Protein AF-A0ABD0QQ51-F1 (afdb_monomer_lite)

Sequence (65 aa):
LAFPAFLLGIDQHRLKEKLTSRKMDGKWGGKSESIDVTLNVEQACFTRDALSKALHSRVFDYLVE

Organism: Cirrhinus mrigala (NCBI:txid683832)

Secondary structure (DSSP, 8-state):
-HHHHHHTT--HHHHHHHHHEEEEEEEETTEEEEEEEEPPHHHHHHHHHHHHHHHHHHHHHHHH-

Radius of gyration: 15.42 Å; chains: 1; bounding box: 31×20×48 Å

Foldseek 3Di:
DVVVCVVVVHDPVVVVLQLFWDWDWDDDPNDIDTDTHGDDPVSSVVSVVVVVVVVVVVVVVVVVD

pLDDT: mean 93.24, std 6.21, range [74.69, 98.31]

Structure (mmCIF, N/CA/C/O backbone):
data_AF-A0ABD0QQ51-F1
#
_entry.id   AF-A0ABD0QQ51-F1
#
loop_
_atom_site.group_PDB
_atom_site.id
_atom_site.type_symbol
_atom_site.label_atom_id
_atom_site.label_alt_id
_atom_site.label_comp_id
_atom_site.label_asym_id
_atom_site.label_entity_id
_atom_site.label_seq_id
_atom_site.pdbx_PDB_ins_code
_atom_site.Cartn_x
_atom_site.Cartn_y
_atom_site.Cartn_z
_atom_site.occupancy
_atom_site.B_iso_or_equiv
_atom_site.auth_seq_id
_atom_site.auth_comp_id
_atom_site.auth_asym_id
_atom_site.auth_atom_id
_atom_site.pdbx_PDB_model_num
ATOM 1 N N . LEU A 1 1 ? -6.965 -5.148 -2.684 1.00 84.50 1 LEU A N 1
ATOM 2 C CA . LEU A 1 1 ? -5.501 -5.186 -2.442 1.00 84.50 1 LEU A CA 1
ATOM 3 C C . LEU A 1 1 ? -4.776 -6.301 -3.202 1.00 84.50 1 LEU A C 1
ATOM 5 O O . LEU A 1 1 ? -3.570 -6.181 -3.334 1.00 84.50 1 LEU A O 1
ATOM 9 N N . ALA A 1 2 ? -5.461 -7.324 -3.738 1.00 90.75 2 ALA A N 1
ATOM 10 C CA . ALA A 1 2 ? -4.816 -8.432 -4.456 1.00 90.75 2 ALA A CA 1
ATOM 11 C C . ALA A 1 2 ? -3.887 -7.984 -5.602 1.00 90.75 2 ALA A C 1
ATOM 13 O O . ALA A 1 2 ? -2.731 -8.385 -5.645 1.00 90.75 2 ALA A O 1
ATOM 14 N N . PHE A 1 3 ? -4.357 -7.095 -6.483 1.00 94.44 3 PHE A N 1
ATOM 15 C CA . PHE A 1 3 ? -3.565 -6.658 -7.636 1.00 94.44 3 PHE A CA 1
ATOM 16 C C . PHE A 1 3 ? -2.324 -5.813 -7.261 1.00 94.44 3 PHE A C 1
ATOM 18 O O . PHE A 1 3 ? -1.230 -6.176 -7.682 1.00 94.44 3 PHE A O 1
ATOM 25 N N . PRO A 1 4 ? -2.413 -4.771 -6.403 1.00 93.88 4 PRO A N 1
ATOM 26 C CA . PRO A 1 4 ? -1.217 -4.071 -5.919 1.00 93.88 4 PRO A CA 1
ATOM 27 C C . PRO A 1 4 ? -0.222 -4.968 -5.169 1.00 93.88 4 PRO A C 1
ATOM 29 O O . PRO A 1 4 ? 0.982 -4.808 -5.328 1.00 93.88 4 PRO A O 1
ATOM 32 N N . ALA A 1 5 ? -0.712 -5.915 -4.361 1.00 96.19 5 ALA A N 1
ATOM 33 C CA . ALA A 1 5 ? 0.137 -6.848 -3.622 1.00 96.19 5 ALA A CA 1
ATOM 34 C C . ALA A 1 5 ? 0.917 -7.777 -4.570 1.00 96.19 5 ALA A C 1
ATOM 36 O O . ALA A 1 5 ? 2.121 -7.954 -4.399 1.00 96.19 5 ALA A O 1
ATOM 37 N N . PHE A 1 6 ? 0.252 -8.277 -5.618 1.00 96.62 6 PHE A N 1
ATOM 38 C CA . PHE A 1 6 ? 0.879 -9.053 -6.688 1.00 96.62 6 PHE A CA 1
ATOM 39 C C . PHE A 1 6 ? 1.988 -8.269 -7.402 1.00 96.62 6 PHE A C 1
ATOM 41 O O . PHE A 1 6 ? 3.103 -8.770 -7.510 1.00 96.62 6 PHE A O 1
ATOM 48 N N . LEU A 1 7 ? 1.715 -7.030 -7.831 1.00 95.81 7 LEU A N 1
ATOM 49 C CA . LEU A 1 7 ? 2.705 -6.195 -8.528 1.00 95.81 7 LEU A CA 1
ATOM 50 C C . LEU A 1 7 ? 3.939 -5.896 -7.668 1.00 95.81 7 LEU A C 1
ATOM 52 O O . LEU A 1 7 ? 5.053 -5.859 -8.177 1.00 95.81 7 LEU A O 1
ATOM 56 N N . LEU A 1 8 ? 3.738 -5.684 -6.366 1.00 95.00 8 LEU A N 1
ATOM 57 C CA . LEU A 1 8 ? 4.814 -5.406 -5.416 1.00 95.00 8 LEU A CA 1
ATOM 58 C C . LEU A 1 8 ? 5.508 -6.677 -4.896 1.00 95.00 8 LEU A C 1
ATOM 60 O O . LEU A 1 8 ? 6.462 -6.564 -4.130 1.00 95.00 8 LEU A O 1
ATOM 64 N N . GLY A 1 9 ? 5.033 -7.872 -5.265 1.00 96.38 9 GLY A N 1
ATOM 65 C CA . GLY A 1 9 ? 5.581 -9.142 -4.782 1.00 96.38 9 GLY A CA 1
ATOM 66 C C . GLY A 1 9 ? 5.457 -9.330 -3.265 1.00 96.38 9 GLY A C 1
ATOM 67 O O . GLY A 1 9 ? 6.315 -9.959 -2.649 1.00 96.38 9 GLY A O 1
ATOM 68 N N . ILE A 1 10 ? 4.416 -8.766 -2.645 1.00 95.88 10 ILE A N 1
ATOM 69 C CA . ILE A 1 10 ? 4.182 -8.822 -1.195 1.00 95.88 10 ILE A CA 1
ATOM 70 C C . ILE A 1 10 ? 2.878 -9.538 -0.868 1.00 95.88 10 ILE A C 1
ATOM 72 O O . ILE A 1 10 ? 1.912 -9.490 -1.624 1.00 95.88 10 ILE A O 1
ATOM 76 N N . ASP A 1 11 ? 2.830 -10.167 0.305 1.00 97.12 11 ASP A N 1
ATOM 77 C CA . ASP A 1 11 ? 1.604 -10.786 0.800 1.00 97.12 11 ASP A CA 1
ATOM 78 C C . ASP A 1 11 ? 0.485 -9.744 1.008 1.00 97.12 11 ASP A C 1
ATOM 80 O O . ASP A 1 11 ? 0.695 -8.666 1.577 1.00 97.12 11 ASP A O 1
ATOM 84 N N . GLN A 1 12 ? -0.726 -10.081 0.557 1.00 96.44 12 GLN A N 1
ATOM 85 C CA . GLN A 1 12 ? -1.880 -9.185 0.613 1.00 96.44 12 GLN A CA 1
ATOM 86 C C . GLN A 1 12 ? -2.299 -8.876 2.052 1.00 96.44 12 GLN A C 1
ATOM 88 O O . GLN A 1 12 ? -2.690 -7.738 2.338 1.00 96.44 12 GLN A O 1
ATOM 93 N N . HIS A 1 13 ? -2.268 -9.871 2.942 1.00 96.00 13 HIS A N 1
ATOM 94 C CA . HIS A 1 13 ? -2.679 -9.688 4.330 1.00 96.00 13 HIS A CA 1
ATOM 95 C C . HIS A 1 13 ? -1.702 -8.762 5.046 1.00 96.00 13 HIS A C 1
ATOM 97 O O . HIS A 1 13 ? -2.108 -7.768 5.645 1.00 96.00 13 HIS A O 1
ATOM 103 N N . ARG A 1 14 ? -0.406 -9.005 4.858 1.00 94.75 14 ARG A N 1
ATOM 104 C CA . ARG A 1 14 ? 0.669 -8.174 5.388 1.00 94.75 14 ARG A CA 1
ATOM 105 C C . ARG A 1 14 ? 0.606 -6.740 4.869 1.00 94.75 14 ARG A C 1
ATOM 107 O O . ARG A 1 14 ? 0.800 -5.807 5.646 1.00 94.75 14 ARG A O 1
ATOM 114 N N . LEU A 1 15 ? 0.324 -6.539 3.579 1.00 95.38 15 LEU A N 1
ATOM 115 C CA . LEU A 1 15 ? 0.130 -5.196 3.025 1.00 95.38 15 LEU A CA 1
ATOM 116 C C . LEU A 1 15 ? -1.059 -4.494 3.691 1.00 95.38 15 LEU A C 1
ATOM 118 O O . LEU A 1 15 ? -0.949 -3.327 4.059 1.00 95.38 15 LEU A O 1
ATOM 122 N N . LYS A 1 16 ? -2.181 -5.201 3.873 1.00 95.44 16 LYS A N 1
ATOM 123 C CA . LYS A 1 16 ? -3.359 -4.655 4.554 1.00 95.44 16 LYS A CA 1
ATOM 124 C C . LYS A 1 16 ? -3.020 -4.243 5.984 1.00 95.44 16 LYS A C 1
ATOM 126 O O . LYS A 1 16 ? -3.250 -3.092 6.329 1.00 95.44 16 LYS A O 1
ATOM 131 N N . GLU A 1 17 ? -2.433 -5.143 6.771 1.00 95.00 17 GLU A N 1
ATOM 132 C CA . GLU A 1 17 ? -2.033 -4.868 8.154 1.00 95.00 17 GLU A CA 1
ATOM 133 C C . GLU A 1 17 ? -1.146 -3.628 8.236 1.00 95.00 17 GLU A C 1
ATOM 135 O O . GLU A 1 17 ? -1.452 -2.708 8.982 1.00 95.00 17 GLU A O 1
ATOM 140 N N . LYS A 1 18 ? -0.101 -3.537 7.405 1.00 94.56 18 LYS A N 1
ATOM 141 C CA . LYS A 1 18 ? 0.816 -2.387 7.421 1.00 94.56 18 LYS A CA 1
ATOM 142 C C . LYS A 1 18 ? 0.181 -1.064 7.005 1.00 94.56 18 LYS A C 1
ATOM 144 O O . LYS A 1 18 ? 0.670 -0.023 7.428 1.00 94.56 18 LYS A O 1
ATOM 149 N N . LEU A 1 19 ? -0.871 -1.091 6.190 1.00 95.88 19 LEU A N 1
ATOM 150 C CA . LEU A 1 19 ? -1.608 0.114 5.805 1.00 95.88 19 LEU A CA 1
ATOM 151 C C . LEU A 1 19 ? -2.633 0.547 6.860 1.00 95.88 19 LEU A C 1
ATOM 153 O O . LEU A 1 19 ? -3.016 1.714 6.877 1.00 95.88 19 LEU A O 1
ATOM 157 N N . THR A 1 20 ? -3.107 -0.373 7.705 1.00 97.00 20 THR A N 1
ATOM 158 C CA . THR A 1 20 ? -4.222 -0.122 8.632 1.00 97.00 20 THR A CA 1
ATOM 159 C C . THR A 1 20 ? -3.850 -0.233 10.104 1.00 97.00 20 THR A C 1
ATOM 161 O O . THR A 1 20 ? -4.708 -0.004 10.951 1.00 97.00 20 THR A O 1
ATOM 164 N N . SER A 1 21 ? -2.613 -0.590 10.443 1.00 96.00 21 SER A N 1
ATOM 165 C CA . SER A 1 21 ? -2.140 -0.641 11.823 1.00 96.00 21 SER A CA 1
ATOM 166 C C . SER A 1 21 ? -0.768 0.002 11.987 1.00 96.00 21 SER A C 1
ATOM 168 O O . SER A 1 21 ? 0.024 0.121 11.050 1.00 96.00 21 SER A O 1
ATOM 170 N N . ARG A 1 22 ? -0.475 0.413 13.219 1.00 93.06 22 ARG A N 1
ATOM 171 C CA . ARG A 1 22 ? 0.866 0.812 13.648 1.00 93.06 22 ARG A CA 1
ATOM 172 C C . ARG A 1 22 ? 1.258 0.032 14.892 1.00 93.06 22 ARG A C 1
ATOM 174 O O . ARG A 1 22 ? 0.422 -0.197 15.762 1.00 93.06 22 ARG A O 1
ATOM 181 N N . LYS A 1 23 ? 2.541 -0.306 14.998 1.00 90.56 23 LYS A N 1
ATOM 182 C CA . LYS A 1 23 ? 3.103 -0.853 16.232 1.00 90.56 23 LYS A CA 1
ATOM 183 C C . LYS A 1 23 ? 3.376 0.274 17.206 1.00 90.56 23 LYS A C 1
ATOM 185 O O . LYS A 1 23 ? 3.995 1.272 16.842 1.00 90.56 23 LYS A O 1
ATOM 190 N N . MET A 1 24 ? 2.888 0.108 18.421 1.00 88.44 24 MET A N 1
ATOM 191 C CA . MET A 1 24 ? 3.175 0.988 19.534 1.00 88.44 24 MET A CA 1
ATOM 192 C C . MET A 1 24 ? 3.935 0.182 20.576 1.00 88.44 24 MET A C 1
ATOM 194 O O . MET A 1 24 ? 3.397 -0.763 21.150 1.00 88.44 24 MET A O 1
ATOM 198 N N . ASP A 1 25 ? 5.191 0.556 20.794 1.00 88.19 25 ASP A N 1
ATOM 199 C CA . ASP A 1 25 ? 6.028 -0.060 21.814 1.00 88.19 25 ASP A CA 1
ATOM 200 C C . ASP A 1 25 ? 5.882 0.734 23.118 1.00 88.19 25 ASP A C 1
ATOM 202 O O . ASP A 1 25 ? 6.171 1.931 23.176 1.00 88.19 25 ASP A O 1
ATOM 206 N N . GLY A 1 26 ? 5.393 0.072 24.163 1.00 84.88 26 GLY A N 1
ATOM 207 C CA . GLY A 1 26 ? 5.233 0.622 25.503 1.00 84.88 26 GLY A CA 1
ATOM 208 C C . GLY A 1 26 ? 6.213 -0.022 26.477 1.00 84.88 26 GLY A C 1
ATOM 209 O O . GLY A 1 26 ? 6.470 -1.223 26.416 1.00 84.88 26 GLY A O 1
ATOM 210 N N . LYS A 1 27 ? 6.761 0.769 27.405 1.00 83.12 27 LYS A N 1
ATOM 211 C CA . LYS A 1 27 ? 7.524 0.246 28.546 1.00 83.12 27 LYS A CA 1
ATOM 212 C C . LYS A 1 27 ? 6.769 0.539 29.834 1.00 83.12 27 LYS A C 1
ATOM 214 O O . LYS A 1 27 ? 6.585 1.702 30.181 1.00 83.12 27 LYS A O 1
ATOM 219 N N . TRP A 1 28 ? 6.374 -0.508 30.554 1.00 75.88 28 TRP A N 1
ATOM 220 C CA . TRP A 1 28 ? 5.746 -0.406 31.872 1.00 75.88 28 TRP A CA 1
ATOM 221 C C . TRP A 1 28 ? 6.455 -1.339 32.857 1.00 75.88 28 TRP A C 1
ATOM 223 O O . TRP A 1 28 ? 6.609 -2.532 32.599 1.00 75.88 28 TRP A O 1
ATOM 233 N N . GLY A 1 29 ? 6.935 -0.797 33.982 1.00 74.69 29 GLY A N 1
ATOM 234 C CA . GLY A 1 29 ? 7.524 -1.596 35.068 1.00 74.69 29 GLY A CA 1
ATOM 235 C C . GLY A 1 29 ? 8.709 -2.490 34.664 1.00 74.69 29 GLY A C 1
ATOM 236 O O . GLY A 1 29 ? 8.856 -3.582 35.201 1.00 74.69 29 GLY A O 1
ATOM 237 N N . GLY A 1 30 ? 9.524 -2.073 33.689 1.00 81.81 30 GLY 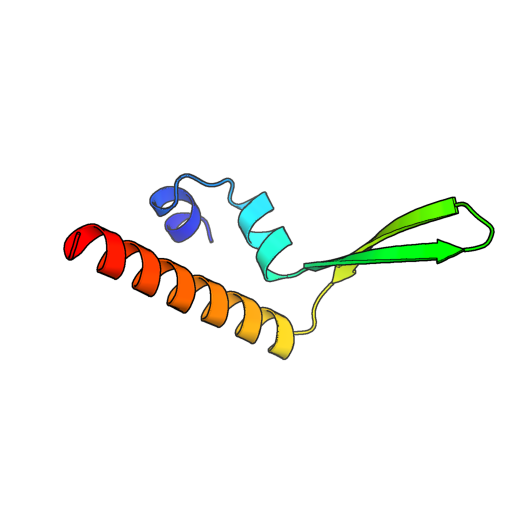A N 1
ATOM 238 C CA .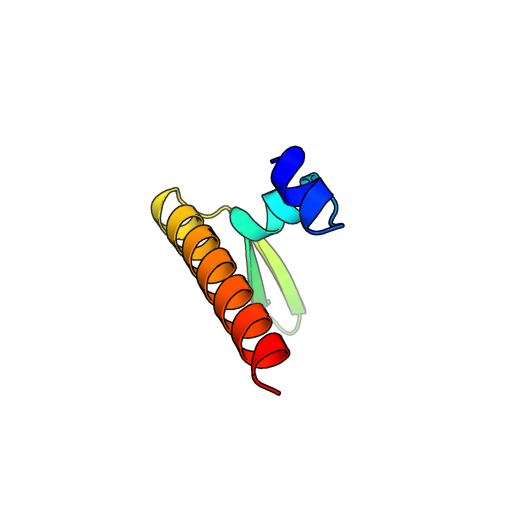 GLY A 1 30 ? 10.677 -2.847 33.200 1.00 81.81 30 GLY A CA 1
ATOM 239 C C . GLY A 1 30 ? 10.356 -3.898 32.129 1.00 81.81 30 GLY A C 1
ATOM 240 O O . GLY A 1 30 ? 11.280 -4.482 31.566 1.00 81.81 30 GLY A O 1
ATOM 241 N N . LYS A 1 31 ? 9.079 -4.106 31.784 1.00 76.69 31 LYS A N 1
ATOM 242 C CA . LYS A 1 31 ? 8.656 -4.950 30.657 1.00 76.69 31 LYS A CA 1
ATOM 243 C C . LYS A 1 31 ? 8.387 -4.089 29.426 1.00 76.69 31 LYS A C 1
ATOM 245 O O . LYS 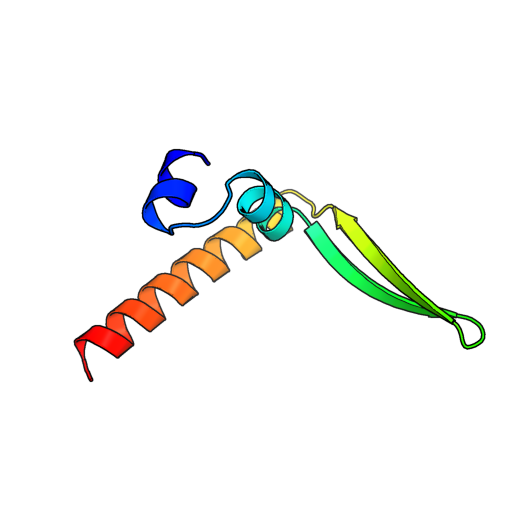A 1 31 ? 7.849 -2.988 29.539 1.00 76.69 31 LYS A O 1
ATOM 250 N N . SER A 1 32 ? 8.807 -4.581 28.261 1.00 82.75 32 SER A N 1
ATOM 251 C CA . SER A 1 32 ? 8.488 -3.968 26.968 1.00 82.75 32 SER A CA 1
ATOM 252 C C . SER A 1 32 ? 7.341 -4.745 26.332 1.00 82.75 32 SER A C 1
ATOM 254 O O . SER A 1 32 ? 7.441 -5.961 26.186 1.00 82.75 32 SER A O 1
ATOM 256 N N . GLU A 1 33 ? 6.274 -4.047 25.965 1.00 85.81 33 GLU A N 1
ATOM 257 C CA . GLU A 1 33 ? 5.119 -4.596 25.258 1.00 85.81 33 GLU A CA 1
ATOM 258 C C . GLU A 1 33 ? 5.008 -3.919 23.893 1.00 85.81 33 GLU A C 1
ATOM 260 O O . GLU A 1 33 ? 5.195 -2.710 23.780 1.00 85.81 33 GLU A O 1
ATOM 265 N N . SER A 1 34 ? 4.717 -4.700 22.856 1.00 87.56 34 SER A N 1
ATOM 266 C CA . SER A 1 34 ? 4.461 -4.190 21.508 1.00 87.56 34 SER A CA 1
ATOM 267 C C . SER A 1 34 ? 3.010 -4.482 21.169 1.00 87.56 34 SER A C 1
ATOM 269 O O . SER A 1 34 ? 2.594 -5.641 21.186 1.00 87.56 34 SER A O 1
ATOM 271 N N . ILE A 1 35 ? 2.235 -3.432 20.908 1.00 88.62 35 ILE A N 1
ATOM 272 C CA . ILE A 1 35 ? 0.798 -3.525 20.651 1.00 88.62 35 ILE A CA 1
ATOM 273 C C . ILE A 1 35 ? 0.524 -3.023 19.236 1.00 88.62 35 ILE A C 1
ATOM 275 O O . ILE A 1 35 ? 0.952 -1.930 18.858 1.00 88.62 35 ILE A O 1
ATOM 279 N N . ASP A 1 36 ? -0.217 -3.809 18.457 1.00 90.31 36 ASP A N 1
ATOM 280 C CA . ASP A 1 36 ? -0.720 -3.381 17.155 1.00 90.31 36 ASP A CA 1
ATOM 281 C C . ASP A 1 36 ? -1.987 -2.536 17.344 1.00 90.31 36 ASP A C 1
ATOM 283 O O . ASP A 1 36 ? -3.042 -3.014 17.761 1.00 90.31 36 ASP A O 1
ATOM 287 N N . VAL A 1 37 ? -1.876 -1.248 17.035 1.00 92.69 37 VAL A N 1
ATOM 288 C CA . VAL A 1 37 ? -2.969 -0.279 17.125 1.00 92.69 37 VAL A CA 1
ATOM 289 C C . VAL A 1 37 ? -3.591 -0.111 15.747 1.00 92.69 37 VAL A C 1
ATOM 291 O O . VAL A 1 37 ? -2.897 0.233 14.790 1.00 92.69 37 VAL A O 1
ATOM 294 N N . THR A 1 38 ? -4.905 -0.316 15.646 1.00 96.25 38 THR A N 1
ATOM 295 C CA . THR A 1 38 ? -5.650 -0.076 14.401 1.00 96.25 38 THR A CA 1
ATOM 296 C C . THR A 1 38 ? -5.774 1.426 14.150 1.00 96.25 38 THR A C 1
ATOM 298 O O . THR A 1 38 ? -6.128 2.190 15.047 1.00 96.25 38 THR A O 1
ATOM 301 N N . LEU A 1 39 ? -5.458 1.849 12.930 1.00 96.88 39 LEU A N 1
ATOM 302 C CA . LEU A 1 39 ? -5.524 3.238 12.491 1.00 96.88 39 LEU A CA 1
ATOM 303 C C . LEU A 1 39 ? -6.965 3.653 12.194 1.00 96.88 39 LEU A C 1
ATOM 305 O O . LEU A 1 39 ? -7.790 2.846 11.763 1.00 96.88 39 LEU A O 1
ATOM 309 N N . ASN A 1 40 ? -7.251 4.943 12.367 1.00 97.38 40 ASN A N 1
ATOM 310 C CA . ASN A 1 40 ? -8.481 5.520 11.836 1.00 97.38 40 ASN A CA 1
ATOM 311 C C . ASN A 1 40 ? -8.390 5.708 10.304 1.00 97.38 40 ASN A C 1
ATOM 313 O O . ASN A 1 40 ? -7.331 5.532 9.696 1.00 97.38 40 ASN A O 1
ATOM 317 N N . VAL A 1 41 ? -9.512 6.070 9.674 1.00 97.62 41 VAL A N 1
ATOM 318 C CA . VAL A 1 41 ? -9.608 6.209 8.208 1.00 97.62 41 VAL A CA 1
ATOM 319 C C . VAL A 1 41 ? -8.608 7.231 7.661 1.00 97.62 41 VAL A C 1
ATOM 321 O O . VAL A 1 41 ? -7.930 6.956 6.675 1.00 97.62 41 VAL A O 1
ATOM 324 N N . GLU A 1 42 ? -8.489 8.391 8.304 1.00 98.00 42 GLU A N 1
ATOM 325 C CA . GLU A 1 42 ? -7.601 9.470 7.865 1.00 98.00 42 GLU A CA 1
ATOM 326 C C . GLU A 1 42 ? -6.124 9.051 7.937 1.00 98.00 42 GLU A C 1
ATOM 328 O O . GLU A 1 42 ? -5.376 9.199 6.971 1.00 98.00 42 GLU A O 1
ATOM 333 N N . GLN A 1 43 ? -5.719 8.430 9.044 1.00 97.38 43 GLN A N 1
ATOM 334 C CA . GLN A 1 43 ? -4.369 7.908 9.242 1.00 97.38 43 GLN A CA 1
ATOM 335 C C . GLN A 1 43 ? -4.021 6.829 8.213 1.00 97.38 43 GLN A C 1
ATOM 337 O O . GLN A 1 43 ? -2.938 6.868 7.632 1.00 97.38 43 GLN A O 1
ATOM 342 N N . ALA A 1 44 ? -4.939 5.896 7.950 1.00 97.38 44 ALA A N 1
ATOM 343 C CA . ALA A 1 44 ? -4.739 4.862 6.938 1.00 97.38 44 ALA A CA 1
ATOM 344 C C . ALA A 1 44 ? -4.599 5.463 5.524 1.00 97.38 44 ALA A C 1
ATOM 346 O O . ALA A 1 44 ? -3.755 5.019 4.740 1.00 97.38 44 ALA A O 1
ATOM 347 N N . CYS A 1 45 ? -5.367 6.513 5.204 1.00 97.81 45 CYS A N 1
ATOM 348 C CA . CYS A 1 45 ? -5.203 7.274 3.963 1.00 97.81 45 CYS A CA 1
ATOM 349 C C . CYS A 1 45 ? -3.811 7.914 3.869 1.00 97.81 45 CYS A C 1
ATOM 351 O O . CYS A 1 45 ? -3.151 7.777 2.838 1.00 97.81 45 CYS A O 1
ATOM 353 N N . PHE A 1 46 ? -3.317 8.531 4.945 1.00 97.69 46 PHE A N 1
ATOM 354 C CA . PHE A 1 46 ? -1.965 9.094 4.965 1.00 97.69 46 PHE A CA 1
ATOM 355 C C . PHE A 1 46 ? -0.880 8.031 4.783 1.00 97.69 46 PHE A C 1
ATOM 357 O O . PHE A 1 46 ? 0.066 8.252 4.026 1.00 97.69 46 PHE A O 1
ATOM 364 N N . THR A 1 47 ? -1.013 6.861 5.411 1.00 96.94 47 THR A N 1
ATOM 365 C CA . THR A 1 47 ? -0.064 5.751 5.230 1.00 96.94 47 THR A CA 1
ATOM 366 C C . THR A 1 47 ? -0.053 5.242 3.786 1.00 96.94 47 THR A C 1
ATOM 368 O O . THR A 1 47 ? 1.022 5.016 3.227 1.00 96.94 47 THR A O 1
ATOM 371 N N . ARG A 1 48 ? -1.223 5.117 3.145 1.00 97.12 48 ARG A N 1
ATOM 372 C CA . ARG A 1 48 ? -1.328 4.763 1.718 1.00 97.12 48 ARG A CA 1
ATOM 373 C C . ARG A 1 48 ? -0.605 5.779 0.833 1.00 97.12 48 ARG A C 1
ATOM 375 O O . ARG A 1 48 ? 0.171 5.390 -0.039 1.00 97.12 48 ARG A O 1
ATOM 382 N N . A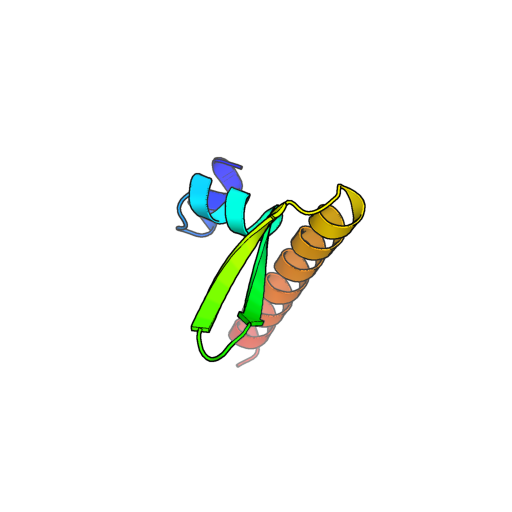SP A 1 49 ? -0.850 7.066 1.052 1.00 98.00 49 ASP A N 1
ATOM 383 C CA . ASP A 1 49 ? -0.272 8.125 0.223 1.00 98.00 49 ASP A CA 1
ATOM 384 C C . ASP A 1 49 ? 1.246 8.218 0.419 1.00 98.00 49 ASP A C 1
ATOM 386 O O . ASP A 1 49 ? 1.993 8.384 -0.547 1.00 98.00 49 ASP A O 1
ATOM 390 N N . ALA A 1 50 ? 1.718 8.045 1.657 1.00 97.94 50 ALA A N 1
ATOM 391 C CA . ALA A 1 50 ? 3.140 7.964 1.970 1.00 97.94 50 ALA A CA 1
ATOM 392 C C . ALA A 1 50 ? 3.815 6.780 1.259 1.00 97.94 50 ALA A C 1
ATOM 394 O O . ALA A 1 50 ? 4.879 6.959 0.666 1.00 97.94 50 ALA A O 1
ATOM 395 N N . LEU A 1 51 ? 3.184 5.597 1.250 1.00 96.44 51 LEU A N 1
ATOM 396 C CA . LEU A 1 51 ? 3.693 4.430 0.525 1.00 96.44 51 LEU A CA 1
ATOM 397 C C . LEU A 1 51 ? 3.821 4.716 -0.977 1.00 96.44 51 LEU A C 1
ATOM 399 O O . LEU A 1 51 ? 4.865 4.440 -1.565 1.00 96.44 51 LEU A O 1
ATOM 403 N N . SER A 1 52 ? 2.794 5.306 -1.593 1.00 97.00 52 SER A N 1
ATOM 404 C CA . SER A 1 52 ? 2.820 5.638 -3.023 1.00 97.00 52 SER A CA 1
ATOM 405 C C . SER A 1 52 ? 3.939 6.624 -3.369 1.00 97.00 52 SER A C 1
ATOM 407 O O . SER A 1 52 ? 4.641 6.433 -4.360 1.00 97.00 52 SER A O 1
ATOM 409 N N . LYS A 1 53 ? 4.127 7.666 -2.549 1.00 98.31 53 LYS A N 1
ATOM 410 C CA . LYS A 1 53 ? 5.193 8.663 -2.739 1.00 98.31 53 LYS A CA 1
ATOM 411 C C . LYS A 1 53 ? 6.578 8.038 -2.600 1.00 98.31 53 LYS A C 1
ATOM 413 O O . LYS A 1 53 ? 7.448 8.294 -3.427 1.00 98.31 53 LYS A O 1
ATOM 418 N N . ALA A 1 54 ? 6.767 7.187 -1.592 1.00 97.94 54 ALA A N 1
ATOM 419 C CA . ALA A 1 54 ? 8.031 6.496 -1.368 1.00 97.94 54 ALA A CA 1
ATOM 420 C C . ALA A 1 54 ? 8.382 5.545 -2.523 1.00 97.94 54 ALA A C 1
ATOM 422 O O . ALA A 1 54 ? 9.532 5.514 -2.953 1.00 97.94 54 ALA A O 1
ATOM 423 N N . LEU A 1 55 ? 7.400 4.802 -3.049 1.00 97.00 55 LEU A N 1
ATOM 424 C CA . LEU A 1 55 ? 7.601 3.934 -4.212 1.00 97.00 55 LEU A CA 1
ATOM 425 C C . LEU A 1 55 ? 8.008 4.740 -5.445 1.00 97.00 55 LEU A C 1
ATOM 427 O O . LEU A 1 55 ? 8.998 4.402 -6.084 1.00 97.00 55 LEU A O 1
ATOM 431 N N . HIS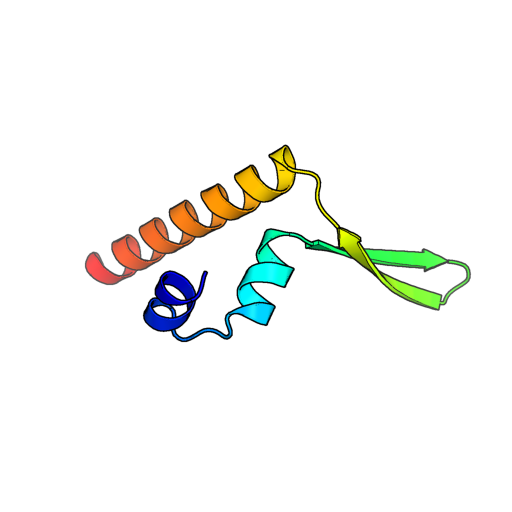 A 1 56 ? 7.288 5.824 -5.743 1.00 97.12 56 HIS A N 1
ATOM 432 C CA . HIS A 1 56 ? 7.617 6.683 -6.878 1.00 97.12 56 HIS A CA 1
ATOM 433 C C . HIS A 1 56 ? 9.026 7.271 -6.757 1.00 97.12 56 HIS A C 1
ATOM 435 O O . HIS A 1 56 ? 9.787 7.198 -7.714 1.00 97.12 56 HIS A O 1
ATOM 441 N N . SER A 1 57 ? 9.386 7.815 -5.586 1.00 98.12 57 SER A N 1
ATOM 442 C CA . SER A 1 57 ? 10.730 8.359 -5.346 1.00 98.12 57 SER A CA 1
ATOM 443 C C . SER A 1 57 ? 11.800 7.311 -5.625 1.00 98.12 57 SER A C 1
ATOM 445 O O . SER A 1 57 ? 12.683 7.554 -6.429 1.00 98.12 57 SER A O 1
ATOM 447 N N . ARG A 1 58 ? 11.670 6.106 -5.054 1.00 97.19 58 ARG A N 1
ATOM 448 C CA . ARG A 1 58 ? 12.674 5.046 -5.227 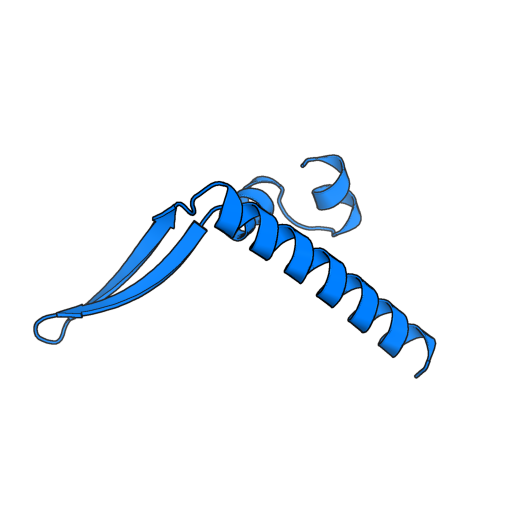1.00 97.19 58 ARG A CA 1
ATOM 449 C C . ARG A 1 58 ? 12.800 4.549 -6.662 1.00 97.19 58 ARG A C 1
ATOM 451 O O . ARG A 1 58 ? 13.901 4.228 -7.086 1.00 97.19 58 ARG A O 1
ATOM 458 N N . VAL A 1 59 ? 11.688 4.444 -7.391 1.00 97.19 59 VAL A N 1
ATOM 459 C CA . VAL A 1 59 ? 11.734 4.069 -8.813 1.00 97.19 59 VAL A CA 1
ATOM 460 C C . VAL A 1 59 ? 12.415 5.166 -9.621 1.00 97.19 59 VAL A C 1
ATOM 462 O O . VAL A 1 59 ? 13.229 4.856 -10.479 1.00 97.19 59 VAL A O 1
ATOM 465 N N . PHE A 1 60 ? 12.102 6.432 -9.344 1.00 97.44 60 PHE A N 1
ATOM 466 C CA . PHE A 1 60 ? 12.749 7.553 -10.012 1.00 97.44 60 PHE A CA 1
ATOM 467 C C . PHE A 1 60 ? 14.257 7.576 -9.741 1.00 97.44 60 PHE A C 1
ATOM 469 O O . PHE A 1 60 ? 15.025 7.623 -10.694 1.00 97.44 60 PHE A O 1
ATOM 476 N N . ASP A 1 61 ? 14.667 7.462 -8.475 1.00 97.62 61 ASP A N 1
ATOM 477 C CA . ASP A 1 61 ? 16.079 7.432 -8.077 1.00 97.62 61 ASP A CA 1
ATOM 478 C C . ASP A 1 61 ? 16.827 6.294 -8.801 1.00 97.62 61 ASP A C 1
ATOM 480 O O . ASP A 1 61 ? 17.871 6.530 -9.396 1.00 97.62 61 ASP A O 1
ATOM 484 N N . TYR A 1 62 ? 16.236 5.093 -8.866 1.00 96.94 62 TYR A N 1
ATOM 485 C CA . TYR A 1 62 ? 16.796 3.947 -9.598 1.00 96.94 62 TYR A CA 1
ATOM 486 C C . TYR A 1 62 ? 16.925 4.161 -11.116 1.00 96.94 62 TYR A C 1
ATOM 488 O O . TYR A 1 62 ? 17.772 3.541 -11.745 1.00 96.94 62 TYR A O 1
ATOM 496 N N . LEU A 1 63 ? 16.049 4.962 -11.728 1.00 97.25 63 LEU A N 1
ATOM 497 C CA . LEU A 1 63 ? 16.095 5.236 -13.170 1.00 97.25 63 LEU A CA 1
ATOM 498 C C . LEU A 1 63 ? 17.098 6.336 -13.538 1.00 97.25 63 LEU A C 1
ATOM 500 O O . LEU A 1 63 ? 17.466 6.442 -14.708 1.00 97.25 63 LEU A O 1
ATOM 504 N N . VAL A 1 64 ? 17.450 7.201 -12.584 1.00 95.75 64 VAL A N 1
ATOM 505 C CA . VAL A 1 64 ? 18.371 8.326 -12.791 1.00 95.75 64 VAL A CA 1
ATOM 506 C C . VAL A 1 64 ? 19.821 7.939 -12.488 1.00 95.75 64 VAL A C 1
ATOM 508 O O . VAL A 1 64 ? 20.714 8.461 -13.157 1.00 95.75 64 VAL A O 1
ATOM 511 N N . GLU A 1 65 ? 20.050 7.062 -11.504 1.00 74.94 65 GLU A N 1
ATOM 512 C CA . GLU A 1 65 ? 21.357 6.432 -11.226 1.00 74.94 65 GLU A CA 1
ATOM 513 C C . GLU A 1 65 ? 21.737 5.375 -12.277 1.00 74.94 65 GLU A C 1
ATOM 515 O O . GLU A 1 65 ? 22.927 5.360 -12.673 1.00 74.94 65 GLU A O 1
#

InterPro domains:
  IPR001609 Myosin head, motor domain-like [PF00063] (5-65)
  IPR001609 Myosin head, motor domain-like [PS51456] (1-65)
  IPR027417 P-loop containing nucleoside triphosphate hydrolase [SSF52540] (3-65)